Protein AF-A0AAN6ZBQ9-F1 (afdb_monomer_lite)

pLDDT: mean 77.63, std 17.22, range [30.5, 95.88]

Organism: NCBI:txid1450529

Structure (mmCIF, N/CA/C/O backbone):
data_AF-A0AAN6ZBQ9-F1
#
_entry.id   AF-A0AAN6ZBQ9-F1
#
loop_
_atom_site.group_PDB
_atom_site.id
_atom_site.type_symbol
_atom_site.label_atom_id
_atom_site.label_alt_id
_atom_site.label_comp_id
_atom_site.label_asym_id
_atom_site.label_entity_id
_atom_site.label_seq_id
_atom_site.pdbx_PDB_ins_code
_atom_site.Cartn_x
_atom_site.Cartn_y
_atom_site.Cartn_z
_atom_site.occupancy
_atom_site.B_iso_or_equiv
_atom_site.auth_seq_id
_atom_site.auth_comp_id
_atom_site.auth_asym_id
_atom_site.auth_atom_id
_atom_site.pdbx_PDB_model_num
ATOM 1 N N . MET A 1 1 ? 24.517 -1.608 10.880 1.00 51.41 1 MET A N 1
ATOM 2 C CA . MET A 1 1 ? 23.073 -1.830 10.654 1.00 51.41 1 MET A CA 1
ATOM 3 C C . MET A 1 1 ? 22.796 -1.446 9.210 1.00 51.41 1 MET A C 1
ATOM 5 O O . MET A 1 1 ? 23.396 -0.474 8.771 1.00 51.41 1 MET A O 1
ATOM 9 N N . GLY A 1 2 ? 22.039 -2.251 8.458 1.00 66.38 2 GLY A N 1
ATOM 10 C CA . GLY A 1 2 ? 21.644 -1.885 7.086 1.00 66.38 2 GLY A CA 1
ATOM 11 C C . GLY A 1 2 ? 20.716 -0.670 7.100 1.00 66.38 2 GLY A C 1
ATOM 12 O O . GLY A 1 2 ? 20.186 -0.341 8.161 1.00 66.38 2 GLY A O 1
ATOM 13 N N . SER A 1 3 ? 20.544 -0.006 5.959 1.00 88.19 3 SER A N 1
ATOM 14 C CA . SER A 1 3 ? 19.605 1.116 5.840 1.00 88.19 3 SER A CA 1
ATOM 15 C C . SER A 1 3 ? 18.165 0.660 6.133 1.00 88.19 3 SER A C 1
ATOM 17 O O . SER A 1 3 ? 17.848 -0.525 5.979 1.00 88.19 3 SER A O 1
ATOM 19 N N . GLY A 1 4 ? 17.266 1.575 6.520 1.00 88.75 4 GLY A N 1
ATOM 20 C CA . GLY A 1 4 ? 15.849 1.236 6.702 1.00 88.75 4 GLY A CA 1
ATOM 21 C C . GLY A 1 4 ? 15.235 0.553 5.469 1.00 88.75 4 GLY A C 1
ATOM 22 O O . GLY A 1 4 ? 14.481 -0.412 5.600 1.00 88.75 4 GLY A O 1
ATOM 23 N N . ILE A 1 5 ? 15.647 0.958 4.260 1.00 89.44 5 ILE A N 1
ATOM 24 C CA . ILE A 1 5 ? 15.190 0.325 3.018 1.00 89.44 5 ILE A CA 1
ATOM 25 C C . ILE A 1 5 ? 15.712 -1.111 2.870 1.00 89.44 5 ILE A C 1
ATOM 27 O O . ILE A 1 5 ? 14.961 -1.969 2.411 1.00 89.44 5 ILE A O 1
ATOM 31 N N . ASP A 1 6 ? 16.933 -1.422 3.318 1.00 90.69 6 ASP A N 1
ATOM 32 C CA . ASP A 1 6 ? 17.471 -2.793 3.301 1.00 90.69 6 ASP A CA 1
ATOM 33 C C . ASP A 1 6 ? 16.706 -3.715 4.251 1.00 90.69 6 ASP A C 1
ATOM 35 O O . ASP A 1 6 ? 16.441 -4.877 3.930 1.00 90.69 6 ASP A O 1
ATOM 39 N N . VAL A 1 7 ? 16.354 -3.197 5.433 1.00 91.06 7 VAL A N 1
ATOM 40 C CA . VAL A 1 7 ? 15.565 -3.923 6.435 1.00 91.06 7 VAL A CA 1
ATOM 41 C C . VAL A 1 7 ? 14.200 -4.271 5.848 1.00 91.06 7 VAL A C 1
ATOM 43 O O . VAL A 1 7 ? 13.844 -5.448 5.785 1.00 91.06 7 VAL A O 1
ATOM 46 N N . LEU A 1 8 ? 13.471 -3.271 5.348 1.00 91.88 8 LEU A N 1
ATOM 47 C CA . LEU A 1 8 ? 12.144 -3.469 4.762 1.00 91.88 8 LEU A CA 1
ATOM 48 C C . LEU A 1 8 ? 12.204 -4.364 3.521 1.00 91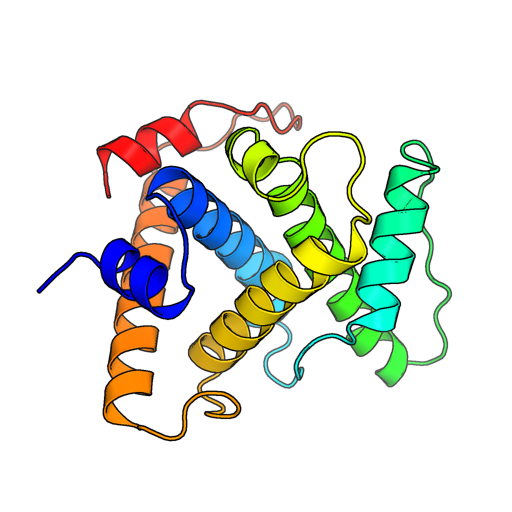.88 8 LEU A C 1
ATOM 50 O O . LEU A 1 8 ? 11.385 -5.268 3.384 1.00 91.88 8 LEU A O 1
ATOM 54 N N . SER A 1 9 ? 13.206 -4.183 2.656 1.00 91.50 9 SER A N 1
ATOM 55 C CA . SER A 1 9 ? 13.379 -5.011 1.456 1.00 91.50 9 SER A CA 1
ATOM 56 C C . SER A 1 9 ? 13.535 -6.485 1.799 1.00 91.50 9 SER A C 1
ATOM 58 O O . SER A 1 9 ? 12.899 -7.335 1.180 1.00 91.50 9 SER A O 1
ATOM 60 N N . ARG A 1 10 ? 14.349 -6.793 2.814 1.00 90.81 10 ARG A N 1
ATOM 61 C CA . ARG A 1 10 ? 14.582 -8.167 3.260 1.00 90.81 10 ARG A CA 1
ATOM 62 C C . ARG A 1 10 ? 13.303 -8.819 3.773 1.00 90.81 10 ARG A C 1
ATOM 64 O O . ARG A 1 10 ? 13.010 -9.942 3.378 1.00 90.81 10 ARG A O 1
ATOM 71 N N . TYR A 1 11 ? 12.566 -8.135 4.645 1.00 89.12 11 TYR A N 1
ATOM 72 C CA . TYR A 1 11 ? 11.389 -8.719 5.292 1.00 89.12 11 TYR A CA 1
ATOM 73 C C . TYR A 1 11 ? 10.165 -8.779 4.377 1.00 89.12 11 TYR A C 1
ATOM 75 O O . TYR A 1 11 ? 9.394 -9.727 4.462 1.00 89.12 11 TYR A O 1
ATOM 83 N N . LEU A 1 12 ? 10.019 -7.828 3.454 1.00 88.69 12 LEU A N 1
ATOM 84 C CA . LEU A 1 12 ? 8.961 -7.858 2.442 1.00 88.69 12 LEU A CA 1
ATOM 85 C C . LEU A 1 12 ? 9.306 -8.766 1.248 1.00 88.69 12 LEU A C 1
ATOM 87 O O . LEU A 1 12 ? 8.460 -8.990 0.384 1.00 88.69 12 LEU A O 1
ATOM 91 N N . GLY A 1 13 ? 10.533 -9.293 1.170 1.00 89.25 13 GLY A N 1
ATOM 92 C CA . GLY A 1 13 ? 10.983 -10.108 0.038 1.00 89.25 13 GLY A CA 1
ATOM 93 C C . GLY A 1 13 ? 11.071 -9.316 -1.272 1.00 89.25 13 GLY A C 1
ATOM 94 O O . GLY A 1 13 ? 10.817 -9.860 -2.349 1.00 89.25 13 GLY A O 1
ATOM 95 N N . LEU A 1 14 ? 11.396 -8.024 -1.189 1.00 87.81 14 LEU A N 1
ATOM 96 C CA . LEU A 1 14 ? 11.534 -7.152 -2.352 1.00 87.81 14 LEU A CA 1
ATOM 97 C C . LEU A 1 14 ? 12.868 -7.455 -3.054 1.00 87.81 14 LEU A C 1
ATOM 99 O O . LEU A 1 14 ? 13.904 -7.580 -2.401 1.00 87.81 14 LEU A O 1
ATOM 103 N N . PRO A 1 15 ? 12.885 -7.583 -4.387 1.00 81.12 15 PRO A N 1
ATOM 104 C CA . PRO A 1 15 ? 13.967 -8.244 -5.108 1.00 81.12 15 PRO A CA 1
ATOM 105 C C . PRO A 1 15 ? 15.116 -7.288 -5.440 1.00 81.12 15 PRO A C 1
ATOM 107 O O . PRO A 1 15 ? 16.180 -7.722 -5.874 1.00 81.12 15 PRO A O 1
ATOM 110 N N . ASN A 1 16 ? 14.881 -5.980 -5.330 1.00 83.25 16 ASN A N 1
ATOM 111 C CA . ASN A 1 16 ? 15.862 -4.934 -5.549 1.00 83.25 16 ASN A CA 1
ATOM 112 C C . ASN A 1 16 ? 15.424 -3.640 -4.857 1.00 83.25 16 ASN A C 1
ATOM 114 O O . ASN A 1 16 ? 14.237 -3.418 -4.598 1.00 83.25 16 ASN A O 1
ATOM 118 N N . THR A 1 17 ? 16.403 -2.774 -4.622 1.00 82.06 17 THR A N 1
ATOM 119 C CA . THR A 1 17 ? 16.237 -1.485 -3.950 1.00 82.06 17 THR A CA 1
ATOM 120 C C . THR A 1 17 ? 15.333 -0.524 -4.719 1.00 82.06 17 THR A C 1
ATOM 122 O O . THR A 1 17 ? 14.582 0.208 -4.092 1.00 82.06 17 THR A O 1
ATOM 125 N N . ASN A 1 18 ? 15.308 -0.566 -6.057 1.00 84.94 18 ASN A N 1
ATOM 126 C CA . ASN A 1 18 ? 14.463 0.330 -6.861 1.00 84.94 18 ASN A CA 1
ATOM 127 C C . ASN A 1 18 ? 12.976 0.058 -6.633 1.00 84.94 18 ASN A C 1
ATOM 129 O O . ASN A 1 18 ? 12.197 0.985 -6.417 1.00 84.94 18 ASN A O 1
ATOM 133 N N . LEU A 1 19 ? 12.581 -1.219 -6.669 1.00 85.88 19 LEU A N 1
ATOM 134 C CA . LEU A 1 19 ? 11.209 -1.610 -6.370 1.00 85.88 19 LEU A CA 1
ATOM 135 C C . LEU A 1 19 ? 10.881 -1.314 -4.908 1.00 85.88 19 LEU A C 1
ATOM 137 O O . LEU A 1 19 ? 9.788 -0.837 -4.628 1.00 85.88 19 LEU A O 1
ATOM 141 N N . ALA A 1 20 ? 11.822 -1.533 -3.989 1.00 90.12 20 ALA A N 1
ATOM 142 C CA . ALA A 1 20 ? 11.595 -1.196 -2.595 1.00 90.12 20 ALA A CA 1
ATOM 143 C C . ALA A 1 20 ? 11.345 0.299 -2.387 1.00 90.12 20 ALA A C 1
ATOM 145 O O . ALA A 1 20 ? 10.355 0.663 -1.758 1.00 90.12 20 ALA A O 1
ATOM 146 N N . SER A 1 21 ? 12.172 1.171 -2.965 1.00 89.56 21 SER A N 1
ATOM 147 C CA . SER A 1 21 ? 11.972 2.620 -2.914 1.00 89.56 21 SER A CA 1
ATOM 148 C C . SER A 1 21 ? 10.626 3.038 -3.506 1.00 89.56 21 SER A C 1
ATOM 150 O O . SER A 1 21 ? 9.946 3.882 -2.924 1.00 89.56 21 SER A O 1
ATOM 152 N N . ALA A 1 22 ? 10.210 2.430 -4.622 1.00 90.44 22 ALA A N 1
ATOM 153 C CA . ALA A 1 22 ? 8.900 2.683 -5.217 1.00 90.44 22 ALA A CA 1
ATOM 154 C C . ALA A 1 22 ? 7.756 2.258 -4.282 1.00 90.44 22 ALA A C 1
ATOM 156 O O . ALA A 1 22 ? 6.891 3.074 -3.976 1.00 90.44 22 ALA A O 1
ATOM 157 N N . VAL A 1 23 ? 7.792 1.028 -3.753 1.00 92.81 23 VAL A N 1
ATOM 158 C CA . VAL A 1 23 ? 6.791 0.521 -2.796 1.00 92.81 23 VAL A CA 1
ATOM 159 C C . VAL A 1 23 ? 6.702 1.432 -1.571 1.00 92.81 23 VAL A C 1
ATOM 161 O O . VAL A 1 23 ? 5.600 1.800 -1.175 1.00 92.81 23 VAL A O 1
ATOM 164 N N . MET A 1 24 ? 7.834 1.864 -1.007 1.00 94.62 24 MET A N 1
ATOM 165 C CA . MET A 1 24 ? 7.832 2.774 0.145 1.00 94.62 24 MET A CA 1
ATOM 166 C C . MET A 1 24 ? 7.291 4.163 -0.201 1.00 94.62 24 MET A C 1
ATOM 168 O O . MET A 1 24 ? 6.596 4.765 0.612 1.00 94.62 24 MET A O 1
ATOM 172 N N . THR A 1 25 ? 7.551 4.659 -1.412 1.00 93.62 25 THR A N 1
ATOM 173 C CA . THR A 1 25 ? 6.998 5.935 -1.888 1.00 93.62 25 THR A CA 1
ATOM 174 C C . THR A 1 25 ? 5.480 5.859 -2.041 1.00 93.62 25 THR A C 1
ATOM 176 O O . THR A 1 25 ? 4.772 6.733 -1.549 1.00 93.62 25 THR A O 1
ATOM 179 N N . TYR A 1 26 ? 4.959 4.793 -2.653 1.00 94.62 26 TYR A N 1
ATOM 180 C CA . TYR A 1 26 ? 3.514 4.604 -2.789 1.00 94.62 26 TYR A CA 1
ATOM 181 C C . TYR A 1 26 ? 2.838 4.361 -1.439 1.00 94.62 26 TYR A C 1
ATOM 183 O O . TYR A 1 26 ? 1.726 4.834 -1.210 1.00 94.62 26 TYR A O 1
ATOM 191 N N . PHE A 1 27 ? 3.509 3.667 -0.517 1.00 95.88 27 PHE A N 1
ATOM 192 C CA . PHE A 1 27 ? 3.001 3.498 0.839 1.00 95.88 27 PHE A CA 1
ATOM 193 C C . PHE A 1 27 ? 2.979 4.826 1.608 1.00 95.88 27 PHE A C 1
ATOM 195 O O . PHE A 1 27 ? 2.004 5.118 2.293 1.00 95.88 27 PHE A O 1
ATOM 202 N N . TYR A 1 28 ? 4.000 5.673 1.452 1.00 95.38 28 TYR A N 1
ATOM 203 C CA . TYR A 1 28 ? 4.007 7.030 2.007 1.00 95.38 28 TYR A CA 1
ATOM 204 C C . TYR A 1 28 ? 2.810 7.856 1.501 1.00 95.38 28 TYR A C 1
ATOM 206 O O . TYR A 1 28 ? 2.144 8.533 2.287 1.00 95.38 28 TYR A O 1
ATOM 214 N N . ASP A 1 29 ? 2.473 7.746 0.213 1.00 93.44 29 ASP A N 1
ATOM 215 C CA . ASP A 1 29 ? 1.282 8.388 -0.355 1.00 93.44 29 ASP A CA 1
ATOM 216 C C . ASP A 1 29 ? -0.020 7.817 0.220 1.00 93.44 29 ASP A C 1
ATOM 218 O O . ASP A 1 29 ? -0.937 8.576 0.539 1.00 93.44 29 ASP A O 1
ATOM 222 N N . TYR A 1 30 ? -0.104 6.498 0.405 1.00 93.38 30 TYR A N 1
ATOM 223 C CA . TYR A 1 30 ? -1.235 5.855 1.077 1.00 93.38 30 TYR A CA 1
ATOM 224 C C . TYR A 1 30 ? -1.400 6.364 2.518 1.00 93.38 30 TYR A C 1
ATOM 226 O O . TYR A 1 30 ? -2.509 6.704 2.939 1.00 93.38 30 TYR A O 1
ATOM 234 N N . VAL A 1 31 ? -0.297 6.505 3.260 1.00 94.06 31 VAL A N 1
ATOM 235 C CA . VAL A 1 31 ? -0.322 7.031 4.627 1.00 94.06 31 VAL A CA 1
ATOM 236 C C . VAL A 1 31 ? -0.837 8.464 4.662 1.00 94.06 31 VAL A C 1
ATOM 238 O O . VAL A 1 31 ? -1.762 8.761 5.417 1.00 94.06 31 VAL A O 1
ATOM 241 N N . ASN A 1 32 ? -0.281 9.344 3.833 1.00 93.56 32 ASN A N 1
ATOM 242 C CA . ASN A 1 32 ? -0.636 10.758 3.857 1.00 93.56 32 ASN A CA 1
ATOM 243 C C . ASN A 1 32 ? -2.049 11.034 3.343 1.00 93.56 32 ASN A C 1
ATOM 245 O O . ASN A 1 32 ? -2.750 11.896 3.871 1.00 93.56 32 ASN A O 1
ATOM 249 N N . ASN A 1 33 ? -2.498 10.312 2.324 1.00 90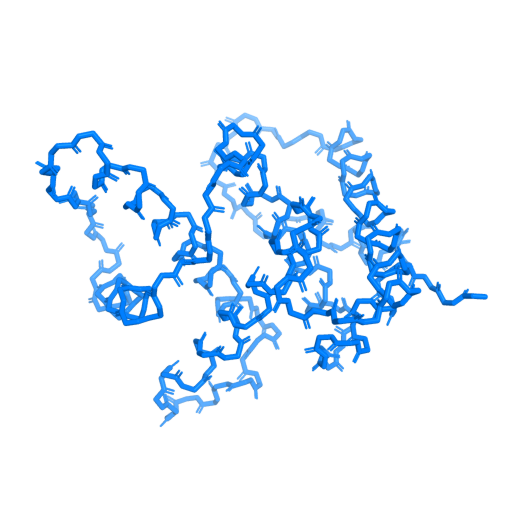.75 33 ASN A N 1
ATOM 250 C CA . ASN A 1 33 ? -3.822 10.564 1.771 1.00 90.75 33 ASN A CA 1
ATOM 251 C C . ASN A 1 33 ? -4.927 9.904 2.604 1.00 90.75 33 ASN A C 1
ATOM 253 O O . ASN A 1 33 ? -6.024 10.452 2.683 1.00 90.75 33 ASN A O 1
ATOM 257 N N . PHE A 1 34 ? -4.636 8.781 3.273 1.00 90.69 34 PHE A N 1
ATOM 258 C CA . PHE A 1 34 ? -5.654 7.986 3.955 1.00 90.69 34 PHE A CA 1
ATOM 259 C C . PHE A 1 34 ? -5.327 7.657 5.418 1.00 90.69 34 PHE A C 1
ATOM 261 O O . PHE A 1 34 ? -6.033 8.138 6.311 1.00 90.69 34 PHE A O 1
ATOM 268 N N . LEU A 1 35 ? -4.283 6.861 5.695 1.00 91.06 35 LEU A N 1
ATOM 269 C CA . LEU A 1 35 ? -4.091 6.271 7.036 1.00 91.06 35 LEU A CA 1
ATOM 270 C C . LEU A 1 35 ? -3.855 7.301 8.141 1.00 91.06 35 LEU A C 1
ATOM 272 O O . LEU A 1 35 ? -4.257 7.070 9.281 1.00 91.06 35 LEU A O 1
ATOM 276 N N . GLN A 1 36 ? -3.206 8.432 7.853 1.00 91.38 36 GLN A N 1
ATOM 277 C CA . GLN A 1 36 ? -2.935 9.431 8.889 1.00 91.38 36 GLN A CA 1
ATOM 278 C C . GLN A 1 36 ? -4.222 10.032 9.477 1.00 91.38 36 GLN A C 1
ATOM 280 O O . GLN A 1 36 ? -4.227 10.416 10.648 1.00 91.38 36 GLN A O 1
ATOM 285 N N . HIS A 1 37 ? -5.301 10.049 8.686 1.00 90.31 37 HIS A N 1
ATOM 286 C CA . HIS A 1 37 ? -6.622 10.554 9.056 1.00 90.31 37 HIS A CA 1
ATOM 287 C C . HIS A 1 37 ? -7.581 9.448 9.532 1.00 90.31 37 HIS A C 1
ATOM 289 O O . HIS A 1 37 ? -8.605 9.761 10.129 1.00 90.31 37 HIS A O 1
ATOM 295 N N . ASN A 1 38 ? -7.251 8.174 9.285 1.00 88.12 38 ASN A N 1
ATOM 296 C CA . ASN A 1 38 ? -8.119 7.014 9.511 1.00 88.12 38 ASN A CA 1
ATOM 297 C C . ASN A 1 38 ? -7.336 5.882 10.207 1.00 88.12 38 ASN A C 1
ATOM 299 O O . ASN A 1 38 ? -7.063 4.835 9.621 1.00 88.12 38 ASN A O 1
ATOM 303 N N . ARG A 1 39 ? -6.897 6.119 11.449 1.00 85.19 39 ARG A N 1
ATOM 304 C CA . ARG A 1 39 ? -6.001 5.205 12.195 1.00 85.19 39 ARG A CA 1
ATOM 305 C C . ARG A 1 39 ? -6.699 3.994 12.816 1.00 85.19 39 ARG A C 1
ATOM 307 O O . ARG A 1 39 ? -6.038 3.063 13.257 1.00 85.19 39 ARG A O 1
ATOM 314 N N . ASP A 1 40 ? -8.017 4.040 12.896 1.00 81.31 40 ASP A N 1
ATOM 315 C CA . ASP A 1 40 ? -8.904 2.987 13.388 1.00 81.31 40 ASP A CA 1
ATOM 316 C C .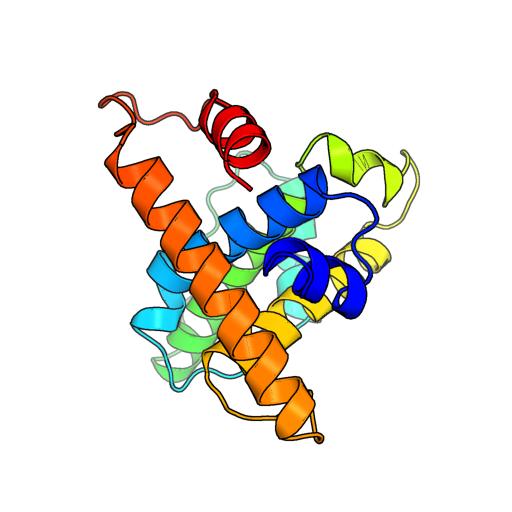 ASP A 1 40 ? -9.183 1.899 12.338 1.00 81.31 40 ASP A C 1
ATOM 318 O O . ASP A 1 40 ? -9.793 0.876 12.642 1.00 81.31 40 ASP A O 1
ATOM 322 N N . VAL A 1 41 ? -8.710 2.102 11.108 1.00 74.88 41 VAL A N 1
ATOM 323 C CA . VAL A 1 41 ? -8.993 1.233 9.968 1.00 74.88 41 VAL A CA 1
ATOM 324 C C . VAL A 1 41 ? -8.058 0.017 9.933 1.00 74.88 41 VAL A C 1
ATOM 326 O O . VAL A 1 41 ? -6.838 0.132 10.073 1.00 74.88 41 VAL A O 1
ATOM 329 N N . LEU A 1 42 ? -8.652 -1.164 9.732 1.00 75.50 42 LEU A N 1
ATOM 330 C CA . LEU A 1 42 ? -7.971 -2.463 9.592 1.00 75.50 42 LEU A CA 1
ATOM 331 C C . LEU A 1 42 ? -7.423 -2.666 8.179 1.00 75.50 42 LEU A C 1
ATOM 333 O O . LEU A 1 42 ? -7.458 -1.738 7.402 1.00 75.50 42 LEU A O 1
ATOM 337 N N . ASP A 1 43 ? -6.898 -3.837 7.826 1.00 79.94 43 ASP A N 1
ATOM 338 C CA . ASP A 1 43 ? -6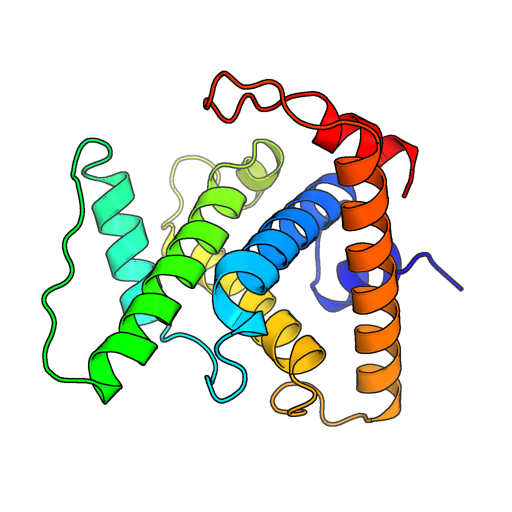.390 -4.138 6.479 1.00 79.94 43 ASP A CA 1
ATOM 339 C C . ASP A 1 43 ? -7.506 -4.215 5.407 1.00 79.94 43 ASP A C 1
ATOM 341 O O . ASP A 1 43 ? -8.619 -4.650 5.714 1.00 79.94 43 ASP A O 1
ATOM 345 N N . PRO A 1 44 ? -7.234 -3.841 4.141 1.00 83.06 44 PRO A N 1
ATOM 346 C CA . PRO A 1 44 ? -8.256 -3.800 3.090 1.00 83.06 44 PRO A CA 1
ATOM 347 C C . PRO A 1 44 ? -8.612 -5.203 2.569 1.00 83.06 44 PRO A C 1
ATOM 349 O O . PRO A 1 44 ? -7.792 -6.127 2.624 1.00 83.06 44 PRO A O 1
ATOM 352 N N . HIS A 1 45 ? -9.816 -5.386 2.013 1.00 84.38 45 HIS A N 1
ATOM 353 C CA . HIS A 1 45 ? -10.312 -6.716 1.629 1.00 84.38 45 HIS A CA 1
ATOM 354 C C . HIS A 1 45 ? -9.814 -7.137 0.235 1.00 84.38 45 HIS A C 1
ATOM 356 O O . HIS A 1 45 ? -10.199 -6.564 -0.788 1.00 84.38 45 HIS A O 1
ATOM 362 N N . LEU A 1 46 ? -8.990 -8.192 0.176 1.00 85.62 46 LEU A N 1
ATOM 363 C CA . LEU A 1 46 ? -8.308 -8.625 -1.052 1.00 85.62 46 LEU A CA 1
ATOM 364 C C . LEU A 1 46 ? -9.252 -8.824 -2.263 1.00 85.62 46 LEU A C 1
ATOM 366 O O . LEU A 1 46 ? -8.949 -8.271 -3.322 1.00 85.62 46 LEU A O 1
ATOM 370 N N . PRO A 1 47 ? -10.396 -9.537 -2.158 1.00 84.75 47 PRO A N 1
ATOM 371 C CA . PRO A 1 47 ? -11.347 -9.652 -3.267 1.00 84.75 47 PRO A CA 1
ATOM 372 C C . PRO A 1 47 ? -11.842 -8.319 -3.846 1.00 84.75 47 PRO A C 1
ATOM 374 O O . PRO A 1 47 ? -12.028 -8.218 -5.058 1.00 84.75 47 PRO A O 1
ATOM 377 N N . HIS A 1 48 ? -12.042 -7.288 -3.017 1.00 84.12 48 HIS A N 1
ATOM 378 C CA . HIS A 1 48 ? -12.498 -5.981 -3.500 1.00 84.12 48 HIS A CA 1
ATOM 379 C C . HIS A 1 48 ? -11.387 -5.238 -4.227 1.00 84.12 48 HIS A C 1
ATOM 381 O O . HIS A 1 48 ? -11.622 -4.701 -5.309 1.00 84.12 48 HIS A O 1
ATOM 387 N N . ILE A 1 49 ? -10.173 -5.258 -3.672 1.00 86.75 49 ILE A N 1
ATOM 388 C CA . ILE A 1 49 ? -8.998 -4.679 -4.323 1.00 86.75 49 ILE A CA 1
ATOM 389 C C . ILE A 1 49 ? -8.777 -5.339 -5.684 1.00 86.75 49 ILE A C 1
ATOM 391 O O . ILE A 1 49 ? -8.662 -4.652 -6.694 1.00 86.75 49 ILE A O 1
ATOM 395 N N . GLN A 1 50 ? -8.780 -6.674 -5.735 1.00 86.94 50 GLN A N 1
ATOM 396 C CA . GLN A 1 50 ? -8.582 -7.409 -6.980 1.00 86.94 50 GLN A CA 1
ATOM 397 C C . GLN A 1 50 ? -9.638 -7.043 -8.029 1.00 86.94 50 GLN A C 1
ATOM 399 O O . GLN A 1 50 ? -9.283 -6.762 -9.173 1.00 86.94 50 GLN A O 1
ATOM 404 N N . LEU A 1 51 ? -10.918 -7.003 -7.647 1.00 84.75 51 LEU A N 1
ATOM 405 C CA . LEU A 1 51 ? -12.000 -6.621 -8.552 1.00 84.75 51 LEU A CA 1
ATOM 406 C C . LEU A 1 51 ? -11.817 -5.197 -9.093 1.00 84.75 51 LEU A C 1
ATOM 408 O O . LEU A 1 51 ? -11.956 -4.976 -10.293 1.00 84.75 51 LEU A O 1
ATOM 412 N N . ARG A 1 52 ? -11.475 -4.235 -8.231 1.00 85.19 52 ARG A N 1
ATOM 413 C CA . ARG A 1 52 ? -11.269 -2.836 -8.633 1.00 85.19 52 ARG A CA 1
ATOM 414 C C . ARG A 1 52 ? -10.084 -2.678 -9.579 1.00 85.19 52 ARG A C 1
ATOM 416 O O . ARG A 1 52 ? -10.193 -1.951 -10.561 1.00 85.19 52 ARG A O 1
ATOM 423 N N . ILE A 1 53 ? -8.983 -3.387 -9.323 1.00 84.69 53 ILE A N 1
ATOM 424 C CA . ILE A 1 53 ? -7.811 -3.387 -10.208 1.00 84.69 53 ILE A CA 1
ATOM 425 C C . ILE A 1 53 ? -8.177 -3.936 -11.583 1.00 84.69 53 ILE A C 1
ATOM 427 O O . ILE A 1 53 ? -7.837 -3.309 -12.582 1.00 84.69 53 ILE A O 1
ATOM 431 N N . LEU A 1 54 ? -8.869 -5.080 -11.632 1.00 84.50 54 LEU A N 1
ATOM 432 C CA . LEU A 1 54 ? -9.304 -5.697 -12.887 1.00 84.50 54 LEU A CA 1
ATOM 433 C C . LEU A 1 54 ? -10.199 -4.744 -13.682 1.00 84.50 54 LEU A C 1
ATOM 435 O O . LEU A 1 54 ? -9.918 -4.466 -14.843 1.00 84.50 54 LEU A O 1
ATOM 439 N N . LEU A 1 55 ? -11.206 -4.166 -13.028 1.00 81.62 55 LEU A N 1
ATOM 440 C CA . LEU A 1 55 ? -12.121 -3.210 -13.646 1.00 81.62 55 LEU A CA 1
ATOM 441 C C . LEU A 1 55 ? -11.392 -1.982 -14.200 1.00 81.62 55 LEU A C 1
ATOM 443 O O . LEU A 1 55 ? -11.620 -1.587 -15.340 1.00 81.62 55 LEU A O 1
ATOM 447 N N . ALA A 1 56 ? -10.488 -1.389 -13.424 1.00 81.50 56 ALA A N 1
ATOM 448 C CA . ALA A 1 56 ? -9.726 -0.226 -13.861 1.00 81.50 56 ALA A CA 1
ATOM 449 C C . ALA A 1 56 ? -8.708 -0.550 -14.971 1.00 81.50 56 ALA A C 1
ATOM 451 O O . ALA A 1 56 ? -8.431 0.314 -15.800 1.00 81.50 56 ALA A O 1
ATOM 452 N N . ALA A 1 57 ? -8.179 -1.777 -15.022 1.00 79.62 57 ALA A N 1
ATOM 453 C CA . ALA A 1 57 ? -7.336 -2.239 -16.124 1.00 79.62 57 ALA A CA 1
ATOM 454 C C . ALA A 1 57 ? -8.146 -2.461 -17.415 1.00 79.62 57 ALA A C 1
ATOM 456 O O . ALA A 1 57 ? -7.693 -2.083 -18.493 1.00 79.62 57 ALA A O 1
ATOM 457 N N . GLU A 1 58 ? -9.349 -3.032 -17.307 1.00 81.56 58 GLU A N 1
ATOM 458 C CA . GLU A 1 58 ? -10.261 -3.256 -18.437 1.00 81.56 58 GLU A CA 1
ATOM 459 C C . GLU A 1 58 ? -10.880 -1.948 -18.962 1.00 81.56 58 GLU A C 1
ATOM 461 O O . GLU A 1 58 ? -11.152 -1.819 -20.158 1.00 81.56 58 GLU A O 1
ATOM 466 N N . HIS A 1 59 ? -11.072 -0.953 -18.089 1.00 79.62 59 HIS A N 1
ATOM 467 C CA . HIS A 1 59 ? -11.715 0.321 -18.421 1.00 79.62 59 HIS A CA 1
ATOM 468 C C . HIS A 1 59 ? -10.927 1.539 -17.894 1.00 79.62 59 HIS A C 1
ATOM 470 O O . HIS A 1 59 ? -11.401 2.256 -17.008 1.00 79.62 59 HIS A O 1
ATOM 476 N N . PRO A 1 60 ? -9.748 1.846 -18.465 1.00 75.31 60 PRO A N 1
ATOM 477 C CA . PRO A 1 60 ? -8.852 2.891 -17.955 1.00 75.31 60 PRO A CA 1
ATOM 478 C C . PRO A 1 60 ? -9.410 4.318 -18.076 1.00 75.31 60 PRO A C 1
ATOM 480 O O . PRO A 1 60 ? -8.980 5.213 -17.356 1.00 75.31 60 PRO A O 1
ATOM 483 N N . SER A 1 61 ? -10.373 4.552 -18.973 1.00 76.56 61 SER A N 1
ATOM 484 C CA . SER A 1 61 ? -11.040 5.852 -19.132 1.00 76.56 61 SER A CA 1
ATOM 485 C C . SER A 1 61 ? -12.261 6.032 -18.224 1.00 76.56 61 SER A C 1
ATOM 487 O O . SER A 1 61 ? -12.917 7.073 -18.285 1.00 76.56 61 SER A O 1
ATOM 489 N N . ALA A 1 62 ? -12.628 5.017 -17.436 1.00 72.19 62 ALA A N 1
ATOM 490 C CA . ALA A 1 62 ? -13.797 5.079 -16.574 1.00 72.19 62 ALA A CA 1
ATOM 491 C C . ALA A 1 62 ? -13.489 5.854 -15.286 1.00 72.19 62 ALA A C 1
ATOM 493 O O . ALA A 1 62 ? -12.534 5.562 -14.570 1.00 72.19 62 ALA A O 1
ATOM 494 N N . GLY A 1 63 ? -14.345 6.826 -14.964 1.00 63.81 63 GLY A N 1
ATOM 495 C CA . GLY A 1 63 ? -14.409 7.397 -13.623 1.00 63.81 63 GLY A CA 1
ATOM 496 C C . GLY A 1 63 ? -15.220 6.471 -12.725 1.00 63.81 63 GLY A C 1
ATOM 497 O O . GLY A 1 63 ? -16.421 6.298 -12.942 1.00 63.81 63 GLY A O 1
ATOM 498 N N . TRP A 1 64 ? -14.583 5.872 -11.725 1.00 67.25 64 TRP A N 1
ATOM 499 C CA . TRP A 1 64 ? -15.258 4.949 -10.821 1.00 67.25 64 TRP A CA 1
ATOM 500 C C . TRP A 1 64 ? -15.968 5.705 -9.702 1.00 67.25 64 TRP A C 1
ATOM 502 O O . TRP A 1 64 ? -15.358 6.458 -8.951 1.00 67.25 64 TRP A O 1
ATOM 512 N N . ARG A 1 65 ? -17.282 5.504 -9.591 1.00 66.06 65 ARG A N 1
ATOM 513 C CA . ARG A 1 65 ? -18.083 5.953 -8.448 1.00 66.06 65 ARG A CA 1
ATOM 514 C C . ARG A 1 65 ? -18.637 4.729 -7.746 1.00 66.06 65 ARG A C 1
ATOM 516 O O . ARG A 1 65 ? -19.673 4.196 -8.133 1.00 66.06 65 ARG A O 1
ATOM 523 N N . TRP A 1 66 ? -17.928 4.279 -6.725 1.00 64.75 66 TRP A N 1
ATOM 524 C CA . TRP A 1 66 ? -18.355 3.169 -5.886 1.00 64.75 66 TRP A CA 1
ATOM 525 C C . TRP A 1 66 ? -19.515 3.659 -5.003 1.00 64.75 66 TRP A C 1
ATOM 527 O O . TRP A 1 66 ? -19.381 4.636 -4.270 1.00 64.75 66 TRP A O 1
ATOM 537 N N . THR A 1 67 ? -20.707 3.082 -5.161 1.00 57.19 67 THR A N 1
ATOM 538 C CA . THR A 1 67 ? -21.942 3.612 -4.554 1.00 57.19 67 THR A CA 1
ATOM 539 C C . THR A 1 67 ? -21.921 3.525 -3.030 1.00 57.19 67 THR A C 1
ATOM 541 O O . THR A 1 67 ? -21.711 2.441 -2.490 1.00 57.19 67 THR A O 1
ATOM 544 N N . GLN A 1 68 ? -22.220 4.642 -2.353 1.00 58.59 68 GLN A N 1
ATOM 545 C CA . GLN A 1 68 ? -22.233 4.722 -0.893 1.00 58.59 68 GLN A CA 1
ATOM 546 C C . GLN A 1 68 ? -23.500 4.107 -0.256 1.00 58.59 68 GLN A C 1
ATOM 548 O O . GLN A 1 68 ? -24.612 4.534 -0.545 1.00 58.59 68 GLN A O 1
ATOM 553 N N . GLN A 1 69 ? -23.337 3.164 0.669 1.00 56.25 69 GLN A N 1
ATOM 554 C CA . GLN A 1 69 ? -24.346 2.628 1.594 1.00 56.25 69 GLN A CA 1
ATOM 555 C C . GLN A 1 69 ? -23.889 2.869 3.042 1.00 56.25 69 GLN A C 1
ATOM 557 O O . GLN A 1 69 ? -23.278 2.018 3.668 1.00 56.25 69 GLN A O 1
ATOM 562 N N . GLY A 1 70 ? -24.195 4.044 3.589 1.00 68.19 70 GLY A N 1
ATOM 563 C CA . GLY A 1 70 ? -23.980 4.363 5.006 1.00 68.19 70 GLY A CA 1
ATOM 564 C C . GLY A 1 70 ? -22.536 4.738 5.411 1.00 68.19 70 GLY A C 1
ATOM 565 O O . GLY A 1 70 ? -21.600 4.553 4.632 1.00 68.19 70 GLY A O 1
ATOM 566 N N . PRO A 1 71 ? -22.346 5.314 6.618 1.00 65.31 71 PRO A N 1
ATOM 567 C CA . PRO A 1 71 ? -21.059 5.867 7.060 1.00 65.31 71 PRO A CA 1
ATOM 568 C C . PRO A 1 71 ? -19.959 4.820 7.278 1.00 65.31 71 PRO A C 1
ATOM 570 O O . PRO A 1 71 ? -18.823 5.055 6.885 1.00 65.31 71 PRO A O 1
ATOM 573 N N . GLU A 1 72 ? -20.290 3.662 7.858 1.00 63.03 72 GLU A N 1
ATOM 574 C CA . GLU A 1 72 ? -19.321 2.580 8.109 1.00 63.03 72 GLU A CA 1
ATOM 575 C C . GLU A 1 72 ? -18.801 1.982 6.797 1.00 63.03 72 GLU A C 1
ATOM 577 O O . GLU A 1 72 ? -17.600 1.788 6.627 1.00 63.03 72 GLU A O 1
ATOM 582 N N . ALA A 1 73 ? -19.680 1.790 5.809 1.00 70.00 73 ALA A N 1
ATOM 583 C CA . ALA A 1 73 ? -19.257 1.293 4.506 1.00 70.00 73 ALA A CA 1
ATOM 584 C C . ALA A 1 73 ? -18.416 2.322 3.734 1.00 70.00 73 ALA A C 1
ATOM 586 O O . ALA A 1 73 ? -17.548 1.940 2.953 1.00 70.00 73 ALA A O 1
ATOM 587 N N . LYS A 1 74 ? -18.623 3.625 3.980 1.00 75.44 74 LYS A N 1
ATOM 588 C CA . LYS A 1 74 ? -17.821 4.688 3.365 1.00 75.44 74 LYS A CA 1
ATOM 589 C C . LYS A 1 74 ? -16.341 4.561 3.729 1.00 75.44 74 LYS A C 1
ATOM 591 O O . LYS A 1 74 ? -15.507 4.603 2.834 1.00 75.44 74 LYS A O 1
ATOM 596 N N . GLN A 1 75 ? -16.023 4.359 5.005 1.00 76.19 75 GLN A N 1
ATOM 597 C CA . GLN A 1 75 ? -14.635 4.256 5.462 1.00 76.19 75 GLN A CA 1
ATOM 598 C C . GLN A 1 75 ? -13.928 3.028 4.868 1.00 76.19 75 GLN A C 1
ATOM 600 O O . GLN A 1 75 ? -12.813 3.145 4.364 1.00 76.19 75 GLN A O 1
ATOM 605 N N . THR A 1 76 ? -14.595 1.868 4.855 1.00 79.06 76 THR A N 1
ATOM 606 C CA . THR A 1 76 ? -14.070 0.646 4.220 1.00 79.06 76 THR A CA 1
ATOM 607 C C . THR A 1 76 ? -13.844 0.829 2.717 1.00 79.06 76 THR A C 1
ATOM 609 O O . THR A 1 76 ? -12.871 0.319 2.170 1.00 79.06 76 THR A O 1
ATOM 612 N N . TRP A 1 77 ? -14.701 1.578 2.023 1.00 80.31 77 TRP A N 1
ATOM 613 C CA . TRP A 1 77 ? -14.500 1.833 0.595 1.00 80.31 77 TRP A CA 1
ATOM 614 C C . TRP A 1 77 ? -13.403 2.823 0.287 1.00 80.31 77 TRP A C 1
ATOM 616 O O . TRP A 1 77 ? -12.649 2.573 -0.651 1.00 80.31 77 TRP A O 1
ATOM 626 N N . ASP A 1 78 ? -13.329 3.919 1.039 1.00 83.88 78 ASP A N 1
ATOM 627 C CA . ASP A 1 78 ? -12.255 4.895 0.890 1.00 83.88 78 ASP A CA 1
ATOM 628 C C . ASP A 1 78 ? -10.913 4.170 1.099 1.00 83.88 78 ASP A C 1
ATOM 630 O O . ASP A 1 78 ? -9.979 4.320 0.310 1.00 83.88 78 ASP A O 1
ATOM 634 N N . GLN A 1 79 ? -10.857 3.258 2.074 1.00 87.06 79 GLN A N 1
ATOM 635 C CA . GLN A 1 79 ? -9.714 2.379 2.255 1.00 87.06 79 GLN A CA 1
ATOM 636 C C . GLN A 1 79 ? -9.428 1.492 1.030 1.00 87.06 79 GLN A C 1
ATOM 638 O O . GLN A 1 79 ? -8.306 1.506 0.521 1.00 87.06 79 GLN A O 1
ATOM 643 N N . ASP A 1 80 ? -10.408 0.708 0.566 1.00 87.31 80 ASP A N 1
ATOM 644 C CA . ASP A 1 80 ? -10.248 -0.195 -0.583 1.00 87.31 80 ASP A CA 1
ATOM 645 C C . ASP A 1 80 ? -9.806 0.577 -1.844 1.00 87.31 80 ASP A C 1
ATOM 647 O O . ASP A 1 80 ? -9.048 0.058 -2.667 1.00 87.31 80 ASP A O 1
ATOM 651 N N . GLU A 1 81 ? -10.253 1.825 -2.008 1.00 85.94 81 GLU A N 1
ATOM 652 C CA . GLU A 1 81 ? -9.867 2.715 -3.103 1.00 85.94 81 GLU A CA 1
ATOM 653 C C . GLU A 1 81 ? -8.403 3.142 -3.008 1.00 85.94 81 GLU A C 1
ATOM 655 O O . GLU A 1 81 ? -7.639 2.929 -3.951 1.00 85.94 81 GLU A O 1
ATOM 660 N N . HIS A 1 82 ? -7.975 3.663 -1.860 1.00 89.69 82 HIS A N 1
ATOM 661 C CA . HIS A 1 82 ? -6.581 4.044 -1.648 1.00 89.69 82 HIS A CA 1
ATOM 662 C C . HIS A 1 82 ? -5.631 2.835 -1.716 1.00 89.69 82 HIS A C 1
ATOM 664 O O . HIS A 1 82 ? -4.529 2.941 -2.261 1.00 89.69 82 HIS A O 1
ATOM 670 N N . ALA A 1 83 ? -6.073 1.666 -1.249 1.00 91.12 83 ALA A N 1
ATOM 671 C CA . ALA A 1 83 ? -5.346 0.411 -1.397 1.00 91.12 83 ALA A CA 1
ATOM 672 C C . ALA A 1 83 ? -5.246 -0.030 -2.866 1.00 91.12 83 ALA A C 1
ATOM 674 O O . ALA A 1 83 ? -4.184 -0.457 -3.316 1.00 91.12 83 ALA A O 1
ATOM 675 N N . THR A 1 84 ? -6.322 0.121 -3.643 1.00 88.62 84 THR A N 1
ATOM 676 C CA . THR A 1 84 ? -6.316 -0.144 -5.091 1.00 88.62 84 THR A CA 1
ATOM 677 C C . THR A 1 84 ? -5.292 0.740 -5.799 1.00 88.62 84 THR A C 1
ATOM 679 O O . THR A 1 84 ? -4.482 0.224 -6.568 1.00 88.62 84 THR A O 1
ATOM 682 N N . VAL A 1 85 ? -5.276 2.043 -5.499 1.00 89.06 85 VAL A N 1
ATOM 683 C CA . VAL A 1 85 ? -4.311 2.996 -6.072 1.00 89.06 85 VAL A CA 1
ATOM 684 C C . VAL A 1 85 ? -2.874 2.580 -5.757 1.00 89.06 85 VAL A C 1
ATOM 686 O O . VAL A 1 85 ? -2.036 2.556 -6.657 1.00 89.06 85 VAL A O 1
ATOM 689 N N . PHE A 1 86 ? -2.594 2.186 -4.510 1.00 91.94 86 PHE A N 1
ATOM 690 C CA . PHE A 1 86 ? -1.285 1.656 -4.124 1.00 91.94 86 PHE A CA 1
ATOM 691 C C . PHE A 1 86 ? -0.889 0.440 -4.974 1.00 91.94 86 PHE A C 1
ATOM 693 O O . PHE A 1 86 ? 0.191 0.423 -5.566 1.00 91.94 86 PHE A O 1
ATOM 700 N N . VAL A 1 87 ? -1.764 -0.569 -5.078 1.00 90.56 87 VAL A N 1
ATOM 701 C CA . VAL A 1 87 ? -1.444 -1.798 -5.819 1.00 90.56 87 VAL A CA 1
ATOM 702 C C . VAL A 1 87 ? -1.243 -1.511 -7.307 1.00 90.56 87 VAL A C 1
ATOM 704 O O . VAL A 1 87 ? -0.308 -2.037 -7.909 1.00 90.56 87 VAL A O 1
ATOM 707 N N . GLN A 1 88 ? -2.076 -0.659 -7.905 1.00 86.69 88 GLN A N 1
ATOM 708 C CA . GLN A 1 88 ? -1.935 -0.267 -9.307 1.00 86.69 88 GLN A CA 1
ATOM 709 C C . GLN A 1 88 ? -0.622 0.462 -9.573 1.00 86.69 88 GLN A C 1
ATOM 711 O O . GLN A 1 88 ? 0.057 0.132 -10.542 1.00 86.69 88 GLN A O 1
ATOM 716 N N . ALA A 1 89 ? -0.236 1.399 -8.704 1.00 88.12 89 ALA A N 1
ATOM 717 C CA . ALA A 1 89 ? 1.024 2.120 -8.837 1.00 88.12 89 ALA A CA 1
ATOM 718 C C . ALA A 1 89 ? 2.227 1.164 -8.801 1.00 88.12 89 ALA A C 1
ATOM 720 O O . ALA A 1 89 ? 3.144 1.287 -9.613 1.00 88.12 89 ALA A O 1
ATOM 721 N N . VAL A 1 90 ? 2.194 0.157 -7.920 1.00 88.62 90 VAL A N 1
ATOM 722 C CA . VAL A 1 90 ? 3.225 -0.889 -7.873 1.00 88.62 90 VAL A CA 1
ATOM 723 C C . VAL A 1 90 ? 3.217 -1.735 -9.148 1.00 88.62 90 VAL A C 1
ATOM 725 O O . VAL A 1 90 ? 4.279 -1.945 -9.725 1.00 88.62 90 VAL A O 1
ATOM 728 N N . LEU A 1 91 ? 2.053 -2.202 -9.611 1.00 83.75 91 LEU A N 1
ATOM 729 C CA . LEU A 1 91 ? 1.935 -3.034 -10.819 1.00 83.75 91 LEU A CA 1
ATOM 730 C C . LEU A 1 91 ? 2.404 -2.313 -12.088 1.00 83.75 91 LEU A C 1
ATOM 732 O O . LEU A 1 91 ? 3.001 -2.934 -12.960 1.00 83.75 91 LEU A O 1
ATOM 736 N N . GLN A 1 92 ? 2.137 -1.013 -12.191 1.00 82.94 92 GLN A N 1
ATOM 737 C CA . GLN A 1 92 ? 2.525 -0.187 -13.336 1.00 82.94 92 GLN A CA 1
ATOM 738 C C . GLN A 1 92 ? 3.990 0.261 -13.278 1.00 82.94 92 GLN A C 1
ATOM 740 O O . GLN A 1 92 ? 4.506 0.810 -14.254 1.00 82.94 92 GLN A O 1
ATOM 745 N N . HIS A 1 93 ? 4.678 0.051 -12.152 1.00 81.94 93 HIS A N 1
ATOM 746 C CA . HIS A 1 93 ? 6.074 0.430 -12.028 1.00 81.94 93 HIS A CA 1
ATOM 747 C C . HIS A 1 93 ? 6.934 -0.398 -13.008 1.00 81.94 93 HIS A C 1
ATOM 749 O O . HIS A 1 93 ? 6.867 -1.626 -12.977 1.00 81.94 93 HIS A O 1
ATOM 755 N N . PRO A 1 94 ? 7.819 0.212 -13.824 1.00 71.94 94 PRO A N 1
ATOM 756 C CA . PRO A 1 94 ? 8.562 -0.496 -14.881 1.00 71.94 94 PRO A CA 1
ATOM 757 C C . PRO A 1 94 ? 9.396 -1.694 -14.401 1.00 71.94 94 PRO A C 1
ATOM 759 O O . PRO A 1 94 ? 9.674 -2.626 -15.147 1.00 71.94 94 PRO A O 1
ATOM 762 N N . VAL A 1 95 ? 9.820 -1.675 -13.136 1.00 67.69 95 VAL A N 1
ATOM 763 C CA . VAL A 1 95 ? 10.619 -2.751 -12.522 1.00 67.69 95 VAL A CA 1
ATOM 764 C C . VAL A 1 95 ? 9.739 -3.895 -11.986 1.00 67.69 95 VAL A C 1
ATOM 766 O O . VAL A 1 95 ? 10.245 -4.987 -11.725 1.00 67.69 95 VAL A O 1
ATOM 769 N N . ALA A 1 96 ? 8.428 -3.676 -11.844 1.00 63.19 96 ALA A N 1
ATOM 770 C CA . ALA A 1 96 ? 7.467 -4.694 -11.426 1.00 63.19 96 ALA A CA 1
ATOM 771 C C . ALA A 1 96 ? 7.124 -5.692 -12.547 1.00 63.19 96 ALA A C 1
ATOM 773 O O . ALA A 1 96 ? 6.602 -6.763 -12.256 1.00 63.19 96 ALA A O 1
ATOM 774 N N . ASP A 1 97 ? 7.510 -5.410 -13.796 1.00 55.84 97 ASP A N 1
ATOM 775 C CA . ASP A 1 97 ? 7.260 -6.248 -14.981 1.00 55.84 97 ASP A CA 1
ATOM 776 C C . ASP A 1 97 ? 7.807 -7.690 -14.833 1.00 55.84 97 ASP A C 1
ATOM 778 O O . ASP A 1 97 ? 7.253 -8.660 -15.347 1.00 55.84 97 ASP A O 1
ATOM 782 N N . ARG A 1 98 ? 8.843 -7.890 -14.001 1.00 55.94 98 ARG A N 1
ATOM 783 C CA . ARG A 1 98 ? 9.363 -9.235 -13.668 1.00 55.94 98 ARG A CA 1
ATOM 784 C C . ARG A 1 98 ? 8.443 -10.073 -12.772 1.00 55.94 98 ARG A C 1
ATOM 786 O O . ARG A 1 98 ? 8.652 -11.281 -12.678 1.00 55.94 98 ARG A O 1
ATOM 793 N N . TYR A 1 99 ? 7.460 -9.466 -12.106 1.00 56.31 99 TYR A N 1
ATOM 794 C CA . TYR A 1 99 ? 6.472 -10.174 -11.283 1.00 56.31 99 TYR A CA 1
ATOM 795 C C . TYR A 1 99 ? 5.296 -10.709 -12.094 1.00 56.31 99 TYR A C 1
ATOM 797 O O . TYR A 1 99 ? 4.566 -11.572 -11.602 1.00 56.31 99 TYR A O 1
ATOM 805 N N . CYS A 1 100 ? 5.112 -10.210 -13.316 1.00 55.94 100 CYS A N 1
ATOM 806 C CA . CYS A 1 100 ? 4.003 -10.598 -14.165 1.00 55.94 100 CYS A CA 1
ATOM 807 C C . CYS A 1 100 ? 4.380 -10.474 -15.6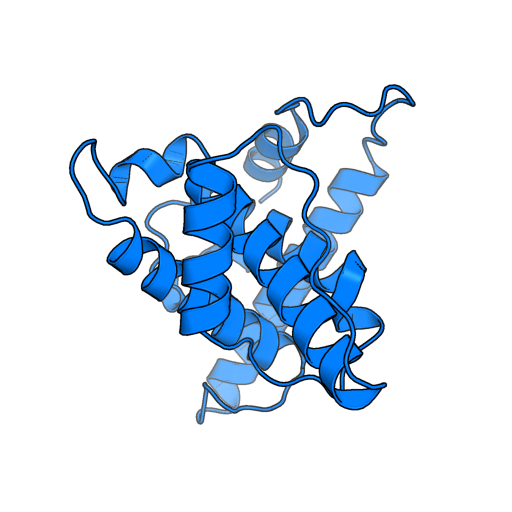59 1.00 55.94 100 CYS A C 1
ATOM 809 O O . CYS A 1 100 ? 3.934 -9.549 -16.331 1.00 55.94 100 CYS A O 1
ATOM 811 N N . PRO A 1 101 ? 5.187 -11.400 -16.208 1.00 56.53 101 PRO A N 1
ATOM 812 C CA . PRO A 1 101 ? 5.482 -11.397 -17.635 1.00 56.53 101 PRO A CA 1
ATOM 813 C C . PRO A 1 101 ? 4.215 -11.736 -18.430 1.00 56.53 101 PRO A C 1
ATOM 815 O O . PRO A 1 101 ? 3.736 -12.858 -18.301 1.00 56.53 101 PRO A O 1
ATOM 818 N N . GLY A 1 102 ? 3.712 -10.781 -19.224 1.00 53.50 102 GLY A N 1
ATOM 819 C CA . GLY A 1 102 ? 2.807 -10.885 -20.394 1.00 53.50 102 GLY A CA 1
ATOM 820 C C . GLY A 1 102 ? 1.486 -11.671 -20.291 1.00 53.50 102 GLY A C 1
ATOM 821 O O . GLY A 1 102 ? 0.446 -11.159 -20.687 1.00 53.50 102 GLY A O 1
ATOM 822 N N . ASP A 1 103 ? 1.523 -12.889 -19.751 1.00 53.81 103 ASP A N 1
ATOM 823 C CA . ASP A 1 103 ? 0.482 -13.927 -19.801 1.00 53.81 103 ASP A CA 1
ATOM 824 C C . ASP A 1 103 ? 0.065 -14.442 -18.402 1.00 53.81 103 ASP A C 1
ATOM 826 O O . ASP A 1 103 ? -0.629 -15.449 -18.248 1.00 53.81 103 ASP A O 1
ATOM 830 N N . CYS A 1 104 ? 0.517 -13.783 -17.341 1.00 61.22 104 CYS A N 1
ATOM 831 C CA . CYS A 1 104 ? 0.175 -14.096 -15.954 1.00 61.22 104 CYS A CA 1
ATOM 832 C C . CYS A 1 104 ? -1.216 -13.560 -15.573 1.00 61.22 104 CYS A C 1
ATOM 834 O O . CYS A 1 104 ? -1.578 -12.422 -15.863 1.00 61.22 104 CYS A O 1
ATOM 836 N N . SER A 1 105 ? -1.983 -14.346 -14.810 1.00 68.62 105 SER A N 1
ATOM 837 C CA . SER A 1 105 ? -3.137 -13.798 -14.093 1.00 68.62 105 SER A CA 1
ATOM 838 C C . SER A 1 105 ? -2.648 -12.748 -13.083 1.00 68.62 105 SER A C 1
ATOM 840 O O . SER A 1 105 ? -1.803 -13.082 -12.240 1.00 68.62 105 SER A O 1
ATOM 842 N N . PRO A 1 106 ? -3.195 -11.517 -13.084 1.00 70.25 106 PRO A N 1
ATOM 843 C CA . PRO A 1 106 ? -2.786 -10.474 -12.144 1.00 70.25 106 PRO A CA 1
ATOM 844 C C . PRO A 1 106 ? -3.133 -10.830 -10.690 1.00 70.25 106 PRO A C 1
ATOM 846 O O . PRO A 1 106 ? -2.629 -10.203 -9.765 1.00 70.25 106 PRO A O 1
ATOM 849 N N . ALA A 1 107 ? -3.931 -11.877 -10.452 1.00 75.62 107 ALA A N 1
ATOM 850 C CA . ALA A 1 107 ? -4.317 -12.329 -9.117 1.00 75.62 107 ALA A CA 1
ATOM 851 C C . ALA A 1 107 ? -3.114 -12.614 -8.199 1.00 75.62 107 ALA A C 1
ATOM 853 O O . ALA A 1 107 ? -3.120 -12.240 -7.027 1.00 75.62 107 ALA A O 1
ATOM 854 N N . ARG A 1 108 ? -2.063 -13.257 -8.726 1.00 79.31 108 ARG A N 1
ATOM 855 C CA . ARG A 1 108 ? -0.882 -13.630 -7.934 1.00 79.31 108 ARG A CA 1
ATOM 856 C C . ARG A 1 108 ? -0.046 -12.419 -7.491 1.00 79.31 108 ARG A C 1
ATOM 858 O O . ARG A 1 108 ? 0.203 -12.318 -6.292 1.00 79.31 108 ARG A O 1
ATOM 865 N N . PRO A 1 109 ? 0.381 -11.502 -8.382 1.00 84.38 109 PRO A N 1
ATOM 866 C CA . PRO A 1 109 ? 1.101 -10.307 -7.947 1.00 84.38 109 PRO A CA 1
ATOM 867 C C . PRO A 1 109 ? 0.232 -9.387 -7.081 1.00 84.38 109 PRO A C 1
ATOM 869 O O . PRO A 1 109 ? 0.746 -8.846 -6.107 1.00 84.38 109 PRO A O 1
ATOM 872 N N . ILE A 1 110 ? -1.078 -9.275 -7.345 1.00 86.81 110 ILE A N 1
ATOM 873 C CA . ILE A 1 110 ? -1.999 -8.511 -6.482 1.00 86.81 110 ILE A CA 1
ATOM 874 C C . ILE A 1 110 ? -1.967 -9.041 -5.046 1.00 86.81 110 ILE A C 1
ATOM 876 O O . ILE A 1 110 ? -1.864 -8.248 -4.116 1.00 86.81 110 ILE A O 1
ATOM 880 N N . HIS A 1 111 ? -2.000 -10.363 -4.854 1.00 87.62 111 HIS A N 1
ATOM 881 C CA . HIS A 1 111 ? -1.932 -10.962 -3.521 1.00 87.62 111 HIS A CA 1
ATOM 882 C C . HIS A 1 111 ? -0.635 -10.601 -2.785 1.00 87.62 111 HIS A C 1
ATOM 884 O O . HIS A 1 111 ? -0.675 -10.195 -1.629 1.00 87.62 111 HIS A O 1
ATOM 890 N N . THR A 1 112 ? 0.515 -10.698 -3.455 1.00 88.62 112 THR A N 1
ATOM 891 C CA . THR A 1 112 ? 1.808 -10.345 -2.850 1.00 88.62 112 THR A CA 1
ATOM 892 C C . THR A 1 112 ? 1.899 -8.856 -2.508 1.00 88.62 112 THR A C 1
ATOM 894 O O . THR A 1 112 ? 2.345 -8.502 -1.420 1.00 88.62 112 THR A O 1
ATOM 897 N N . ILE A 1 113 ? 1.439 -7.973 -3.397 1.00 90.88 113 ILE A N 1
ATOM 898 C CA . ILE A 1 113 ? 1.462 -6.525 -3.150 1.00 90.88 113 ILE A CA 1
ATOM 899 C C . ILE A 1 113 ? 0.494 -6.151 -2.018 1.00 90.88 113 ILE A C 1
ATOM 901 O O . ILE A 1 113 ? 0.814 -5.307 -1.182 1.00 90.88 113 ILE A O 1
ATOM 905 N N . HIS A 1 114 ? -0.668 -6.804 -1.950 1.00 89.94 114 HIS A N 1
ATOM 906 C CA . HIS A 1 114 ? -1.616 -6.649 -0.846 1.00 89.94 114 HIS A CA 1
ATOM 907 C C . HIS A 1 114 ? -1.000 -7.060 0.495 1.00 89.94 114 HIS A C 1
ATOM 909 O O . HIS A 1 114 ? -1.098 -6.303 1.454 1.00 89.94 114 HIS A O 1
ATOM 915 N N . GLN A 1 115 ? -0.275 -8.180 0.550 1.00 89.38 115 GLN A N 1
ATOM 916 C CA . GLN A 1 115 ? 0.457 -8.581 1.756 1.00 89.38 115 GLN A CA 1
ATOM 917 C C . GLN A 1 115 ? 1.475 -7.521 2.194 1.00 89.38 115 GLN A C 1
ATOM 919 O O . GLN A 1 115 ? 1.581 -7.236 3.386 1.00 89.38 115 GLN A O 1
ATOM 924 N N . TRP A 1 116 ? 2.204 -6.904 1.253 1.00 92.06 116 TRP A N 1
ATOM 925 C CA . TRP A 1 116 ? 3.099 -5.787 1.575 1.00 92.06 116 TRP A CA 1
ATOM 926 C C . TRP A 1 116 ? 2.342 -4.620 2.199 1.00 92.06 116 TRP A C 1
ATOM 928 O O . TRP A 1 116 ? 2.781 -4.098 3.222 1.00 92.06 116 TRP A O 1
ATOM 938 N N . LEU A 1 117 ? 1.200 -4.242 1.619 1.00 92.75 117 LEU A N 1
ATOM 939 C CA . LEU A 1 117 ? 0.357 -3.172 2.144 1.00 92.75 117 LEU A CA 1
ATOM 940 C C . LEU A 1 117 ? -0.115 -3.470 3.572 1.00 92.75 117 LEU A C 1
ATOM 942 O O . LEU A 1 117 ? 0.038 -2.613 4.437 1.00 92.75 117 LEU A O 1
ATOM 946 N N . CYS A 1 118 ? -0.626 -4.676 3.832 1.00 90.50 118 CYS A N 1
ATOM 947 C CA . CYS A 1 118 ? -1.110 -5.078 5.156 1.00 90.50 118 CYS A CA 1
ATOM 948 C C . CYS A 1 118 ? 0.002 -5.076 6.209 1.00 90.50 118 CYS A C 1
ATOM 950 O O . CYS A 1 118 ? -0.166 -4.531 7.303 1.00 90.50 118 CYS A O 1
ATOM 952 N N . MET A 1 119 ? 1.176 -5.623 5.872 1.00 90.75 119 MET A N 1
ATOM 953 C CA . MET A 1 119 ? 2.327 -5.610 6.776 1.00 90.75 119 MET A CA 1
ATOM 954 C C . MET A 1 119 ? 2.778 -4.180 7.086 1.00 90.75 119 MET A C 1
ATOM 956 O O . MET A 1 119 ? 2.962 -3.833 8.250 1.00 90.75 119 MET A O 1
ATOM 960 N N . LEU A 1 120 ? 2.922 -3.334 6.063 1.00 93.00 120 LEU A N 1
ATOM 961 C CA . LEU A 1 120 ? 3.336 -1.940 6.231 1.00 93.00 120 LEU A CA 1
ATOM 962 C C . LEU A 1 120 ? 2.310 -1.131 7.034 1.00 93.00 120 LEU A C 1
ATOM 964 O O . LEU A 1 120 ? 2.692 -0.402 7.949 1.00 93.00 120 LEU A O 1
ATOM 968 N N . GLN A 1 121 ? 1.015 -1.297 6.750 1.00 92.38 121 GLN A N 1
ATOM 969 C CA . GLN A 1 121 ? -0.071 -0.672 7.504 1.00 92.38 121 GLN A CA 1
ATOM 970 C C . GLN A 1 121 ? -0.038 -1.098 8.974 1.00 92.38 121 GLN A C 1
ATOM 972 O O . GLN A 1 121 ? -0.130 -0.257 9.864 1.00 92.38 121 GLN A O 1
ATOM 977 N N . SER A 1 122 ? 0.161 -2.383 9.245 1.00 89.44 122 SER A N 1
ATOM 978 C CA . SER A 1 122 ? 0.199 -2.907 10.609 1.00 89.44 122 SER A CA 1
ATOM 979 C C . SER A 1 122 ? 1.428 -2.453 11.395 1.00 89.44 122 SER A C 1
ATOM 981 O O . SER A 1 122 ? 1.326 -2.124 12.581 1.00 89.44 122 SER A O 1
ATOM 983 N N . VAL A 1 123 ? 2.585 -2.352 10.733 1.00 90.75 123 VAL A N 1
ATOM 984 C CA . VAL A 1 123 ? 3.797 -1.750 11.309 1.00 90.75 123 VAL A CA 1
ATOM 985 C C . VAL A 1 123 ? 3.573 -0.266 11.614 1.00 90.75 123 VAL A C 1
ATOM 987 O O . VAL A 1 123 ? 3.922 0.187 12.704 1.00 90.75 123 VAL A O 1
ATOM 990 N N . TRP A 1 124 ? 2.953 0.478 10.693 1.00 91.75 124 TRP A N 1
ATOM 991 C CA . TRP A 1 124 ? 2.638 1.899 10.862 1.00 91.75 124 TRP A CA 1
ATOM 992 C C . TRP A 1 124 ? 1.653 2.159 12.011 1.00 91.75 124 TRP A C 1
ATOM 994 O O . TRP A 1 124 ? 1.884 3.035 12.843 1.00 91.75 124 TRP A O 1
ATOM 1004 N N . LEU A 1 125 ? 0.570 1.381 12.084 1.00 89.81 125 LEU A N 1
ATOM 1005 C CA . LEU A 1 125 ? -0.457 1.503 13.122 1.00 89.81 125 LEU A CA 1
ATOM 1006 C C . LEU A 1 125 ? -0.004 0.942 14.478 1.00 89.81 125 LEU A C 1
ATOM 1008 O O . LEU A 1 125 ? -0.623 1.233 15.499 1.00 89.81 125 LEU A O 1
ATOM 1012 N N . GLY A 1 126 ? 1.062 0.137 14.506 1.00 85.94 126 GLY A N 1
ATOM 1013 C CA . GLY A 1 126 ? 1.558 -0.499 15.725 1.00 85.94 126 GLY A CA 1
ATOM 1014 C C . GLY A 1 126 ? 0.613 -1.564 16.291 1.00 85.94 126 GLY A C 1
ATOM 1015 O O . GLY A 1 126 ? 0.689 -1.865 17.478 1.00 85.94 126 GLY A O 1
ATOM 1016 N N . ASN A 1 127 ? -0.274 -2.133 15.469 1.00 77.69 127 ASN A N 1
ATOM 1017 C CA . ASN A 1 127 ? -1.319 -3.065 15.914 1.00 77.69 127 ASN A CA 1
ATOM 1018 C C . ASN A 1 127 ? -0.843 -4.531 16.033 1.00 77.69 127 ASN A C 1
ATOM 1020 O O . ASN A 1 127 ? -1.590 -5.369 16.527 1.00 77.69 127 ASN A O 1
ATOM 1024 N N . GLY A 1 128 ? 0.388 -4.846 15.605 1.00 64.81 128 GLY A N 1
ATOM 1025 C CA . GLY A 1 128 ? 1.038 -6.149 15.813 1.00 64.81 128 GLY A CA 1
ATOM 1026 C C . GLY A 1 128 ? 0.413 -7.331 15.063 1.00 64.81 128 GLY A C 1
ATOM 1027 O O . GLY A 1 128 ? 0.885 -8.447 15.221 1.00 64.81 128 GLY A O 1
ATOM 1028 N N . VAL A 1 129 ? -0.600 -7.110 14.216 1.00 69.12 129 VAL A N 1
ATOM 1029 C CA . VAL A 1 129 ? -1.425 -8.184 13.618 1.00 69.12 129 VAL A CA 1
ATOM 1030 C C . VAL A 1 129 ? -0.612 -9.168 12.763 1.00 69.12 129 VAL A C 1
ATOM 1032 O O . VAL A 1 129 ? -0.994 -10.326 12.624 1.00 69.12 129 VAL A O 1
ATOM 1035 N N . TRP A 1 130 ? 0.523 -8.728 12.215 1.00 71.19 130 TRP A N 1
ATOM 1036 C CA . TRP A 1 130 ? 1.369 -9.531 11.324 1.00 71.19 130 TRP A CA 1
ATOM 1037 C C . TRP A 1 130 ? 2.730 -9.909 11.919 1.00 71.19 130 TRP A C 1
ATOM 1039 O O . TRP A 1 130 ? 3.480 -10.650 11.285 1.00 71.19 130 TRP A O 1
ATOM 1049 N N . VAL A 1 131 ? 3.088 -9.378 13.094 1.00 74.25 131 VAL A N 1
ATOM 1050 C CA . VAL A 1 131 ? 4.422 -9.549 13.686 1.00 74.25 131 VAL A CA 1
ATOM 1051 C C . VAL A 1 131 ? 4.291 -9.753 15.194 1.00 74.25 131 VAL A C 1
ATOM 1053 O O . VAL A 1 131 ? 4.189 -8.788 15.945 1.00 74.25 131 VAL A O 1
ATOM 1056 N N . ASP A 1 132 ? 4.350 -11.014 15.626 1.00 77.31 132 ASP A N 1
ATOM 1057 C CA . ASP A 1 132 ? 4.261 -11.398 17.045 1.00 77.31 132 ASP A CA 1
ATOM 1058 C C . ASP A 1 132 ? 5.549 -11.097 17.841 1.00 77.31 132 ASP A C 1
ATOM 1060 O O . ASP A 1 132 ? 5.539 -11.022 19.071 1.00 77.31 132 ASP A O 1
ATOM 1064 N N . ASP A 1 133 ? 6.682 -10.920 17.155 1.00 85.88 133 ASP A N 1
ATOM 1065 C CA . ASP A 1 133 ? 7.967 -10.575 17.768 1.00 85.88 133 ASP A CA 1
ATOM 1066 C C . ASP A 1 133 ? 8.083 -9.052 17.952 1.00 85.88 133 ASP A C 1
ATOM 1068 O O . ASP A 1 133 ? 8.271 -8.299 16.994 1.00 85.88 133 ASP A O 1
ATOM 1072 N N . GLY A 1 134 ? 8.020 -8.590 19.203 1.00 84.81 134 GLY A N 1
ATOM 1073 C CA . GLY A 1 134 ? 8.088 -7.163 19.533 1.00 84.81 134 GLY A CA 1
ATOM 1074 C C . GLY A 1 134 ? 9.420 -6.482 19.177 1.00 84.81 134 GLY A C 1
ATOM 1075 O O . GLY A 1 134 ? 9.439 -5.282 18.878 1.00 84.81 134 GLY A O 1
ATOM 1076 N N . GLN A 1 135 ? 10.538 -7.217 19.160 1.00 89.00 135 GLN A N 1
ATOM 1077 C CA . GLN A 1 135 ? 11.829 -6.677 18.727 1.00 89.00 135 GLN A CA 1
ATOM 1078 C C . GLN A 1 135 ? 11.836 -6.482 17.209 1.00 89.00 135 GLN A C 1
ATOM 1080 O O . GLN A 1 135 ? 12.253 -5.425 16.727 1.00 89.00 135 GLN A O 1
ATOM 1085 N N . LEU A 1 136 ? 11.333 -7.466 16.460 1.00 88.19 136 LEU A N 1
ATOM 1086 C CA . LEU A 1 136 ? 11.169 -7.363 15.012 1.00 88.19 136 LEU A CA 1
ATOM 1087 C C . LEU A 1 136 ? 10.182 -6.251 14.636 1.00 88.19 136 LEU A C 1
ATOM 1089 O O . LEU A 1 136 ? 10.465 -5.461 13.737 1.00 88.19 136 LEU A O 1
ATOM 1093 N N . GLN A 1 137 ? 9.063 -6.134 15.353 1.00 88.25 137 GLN A N 1
ATOM 1094 C CA . GLN A 1 137 ? 8.083 -5.070 15.145 1.00 88.25 137 GLN A CA 1
ATOM 1095 C C . GLN A 1 137 ? 8.721 -3.688 15.332 1.00 88.25 137 GLN A C 1
ATOM 1097 O O . GLN A 1 137 ? 8.530 -2.800 14.501 1.00 88.25 137 GLN A O 1
ATOM 1102 N N . THR A 1 138 ? 9.520 -3.515 16.389 1.00 90.19 138 THR A N 1
ATOM 1103 C CA . THR A 1 138 ? 10.247 -2.262 16.642 1.00 90.19 138 THR A CA 1
ATOM 1104 C C . THR A 1 138 ? 11.244 -1.975 15.523 1.00 90.19 138 THR A C 1
ATOM 1106 O O . THR A 1 138 ? 11.257 -0.873 14.985 1.00 90.19 138 THR A O 1
ATOM 1109 N N . GLN A 1 139 ? 12.020 -2.978 15.104 1.00 92.38 139 GLN A N 1
ATOM 1110 C CA . GLN A 1 139 ? 12.983 -2.833 14.015 1.00 92.38 139 GLN A CA 1
ATOM 1111 C C . GLN A 1 139 ? 12.313 -2.419 12.695 1.00 92.38 139 GLN A C 1
ATOM 1113 O O . GLN A 1 139 ? 12.812 -1.529 12.006 1.00 92.38 139 GLN A O 1
ATOM 1118 N N . LEU A 1 140 ? 11.194 -3.054 12.336 1.00 92.50 140 LEU A N 1
ATOM 1119 C CA . LEU A 1 140 ? 10.428 -2.723 11.133 1.00 92.50 140 LEU A CA 1
ATOM 1120 C C . LEU A 1 140 ? 9.830 -1.321 11.216 1.00 92.50 140 LEU A C 1
ATOM 1122 O O . LEU A 1 140 ? 9.867 -0.587 10.230 1.00 92.50 140 LEU A O 1
ATOM 1126 N N . ARG A 1 141 ? 9.314 -0.933 12.386 1.00 92.88 141 ARG A N 1
ATOM 1127 C CA . ARG A 1 141 ? 8.757 0.403 12.603 1.00 92.88 141 ARG A CA 1
ATOM 1128 C C . ARG A 1 141 ? 9.828 1.475 12.473 1.00 92.88 141 ARG A C 1
ATOM 1130 O O . ARG A 1 141 ? 9.620 2.439 11.747 1.00 92.88 141 ARG A O 1
ATOM 1137 N N . ASP A 1 142 ? 10.969 1.301 13.128 1.00 94.38 142 ASP A N 1
ATOM 1138 C CA . ASP A 1 142 ? 12.060 2.274 13.077 1.00 94.38 142 ASP A CA 1
ATOM 1139 C C . ASP A 1 142 ? 12.598 2.414 11.644 1.00 94.38 142 ASP A C 1
ATOM 1141 O O . ASP A 1 142 ? 12.795 3.530 11.164 1.00 94.38 142 ASP A O 1
ATOM 1145 N N . ALA A 1 143 ? 12.731 1.295 10.921 1.00 95.06 143 ALA A N 1
ATOM 1146 C CA . ALA A 1 143 ? 13.099 1.295 9.507 1.00 95.06 143 ALA A CA 1
ATOM 1147 C C . ALA A 1 143 ? 12.062 2.016 8.625 1.00 95.06 143 ALA A C 1
ATOM 1149 O O . ALA A 1 143 ? 12.434 2.797 7.749 1.00 95.06 143 ALA A O 1
ATOM 1150 N N . LEU A 1 144 ? 10.766 1.784 8.859 1.00 95.12 144 LEU A N 1
ATOM 1151 C CA . LEU A 1 144 ? 9.683 2.449 8.134 1.00 95.12 144 LEU A CA 1
ATOM 1152 C C . LEU A 1 144 ? 9.690 3.961 8.378 1.00 95.12 144 LEU A C 1
ATOM 1154 O O . LEU A 1 144 ? 9.650 4.732 7.421 1.00 95.12 144 LEU A O 1
ATOM 1158 N N . MET A 1 145 ? 9.805 4.385 9.638 1.00 94.88 145 MET A N 1
ATOM 1159 C CA . MET A 1 145 ? 9.873 5.801 10.004 1.00 94.88 145 MET A CA 1
ATOM 1160 C C . MET A 1 145 ? 11.093 6.490 9.387 1.00 94.88 145 MET A C 1
ATOM 1162 O O . MET A 1 145 ? 10.967 7.598 8.869 1.00 94.88 145 MET A O 1
ATOM 1166 N N . GLU A 1 146 ? 12.257 5.832 9.393 1.00 95.06 146 GLU A N 1
ATOM 1167 C CA . GLU A 1 146 ? 13.468 6.341 8.744 1.00 95.06 146 GLU A CA 1
ATOM 1168 C C . GLU A 1 146 ? 13.232 6.597 7.247 1.00 95.06 146 GLU A C 1
ATOM 1170 O O . GLU A 1 146 ? 13.563 7.671 6.739 1.00 95.06 146 GLU A O 1
ATOM 1175 N N . VAL A 1 147 ? 12.646 5.630 6.534 1.00 94.50 147 VAL A N 1
ATOM 1176 C CA . VAL A 1 147 ? 12.395 5.755 5.092 1.00 94.50 147 VAL A CA 1
ATOM 1177 C C . VAL A 1 147 ? 11.348 6.828 4.798 1.00 94.50 147 VAL A C 1
ATOM 1179 O O . VAL A 1 147 ? 11.559 7.647 3.904 1.00 94.50 147 VAL A O 1
ATOM 1182 N N . MET A 1 148 ? 10.250 6.871 5.555 1.00 94.25 148 MET A N 1
ATOM 1183 C CA . MET A 1 148 ? 9.203 7.882 5.381 1.00 94.25 148 MET A CA 1
ATOM 1184 C C . MET A 1 148 ? 9.733 9.300 5.592 1.00 94.25 148 MET A C 1
ATOM 1186 O O . MET A 1 148 ? 9.458 10.183 4.781 1.00 94.25 148 MET A O 1
ATOM 1190 N N . TRP A 1 149 ? 10.555 9.496 6.624 1.00 93.62 149 TRP A N 1
ATOM 1191 C CA . TRP A 1 149 ? 11.227 10.767 6.876 1.00 93.62 149 TRP A CA 1
ATOM 1192 C C . TRP A 1 149 ? 12.133 11.185 5.710 1.00 93.62 149 TRP A C 1
ATOM 1194 O O . TRP A 1 149 ? 12.109 12.334 5.271 1.00 93.62 149 TRP A O 1
ATOM 1204 N N . LYS A 1 150 ? 12.912 10.249 5.153 1.00 92.62 150 LYS A N 1
ATOM 1205 C CA . LYS A 1 150 ? 13.764 10.530 3.988 1.00 92.62 150 LYS A CA 1
ATOM 1206 C C . LYS A 1 150 ? 12.946 10.917 2.754 1.00 92.62 150 LYS A C 1
ATOM 1208 O O . LYS A 1 150 ? 13.307 11.880 2.083 1.00 92.62 150 LYS A O 1
ATOM 1213 N N . ILE A 1 151 ? 11.840 10.221 2.478 1.00 91.81 151 ILE A N 1
ATOM 1214 C CA . ILE A 1 151 ? 10.931 10.555 1.367 1.00 91.81 151 ILE A CA 1
ATOM 1215 C C . ILE A 1 151 ? 10.377 11.975 1.533 1.00 91.81 151 ILE A C 1
ATOM 1217 O O . ILE A 1 151 ? 10.386 12.754 0.576 1.00 91.81 151 ILE A O 1
ATOM 1221 N N . GLU A 1 152 ? 9.931 12.325 2.741 1.00 91.44 152 GLU A N 1
ATOM 1222 C CA . GLU A 1 152 ? 9.419 13.659 3.060 1.00 91.44 152 GLU A CA 1
ATOM 1223 C C . GLU A 1 152 ? 10.471 14.747 2.798 1.00 91.44 152 GLU A C 1
ATOM 1225 O O . GLU A 1 152 ? 10.200 15.708 2.073 1.00 91.44 152 GLU A O 1
ATOM 1230 N N . LEU A 1 153 ? 11.700 14.561 3.291 1.00 89.38 153 LEU A N 1
ATOM 1231 C CA . LEU A 1 153 ? 12.814 15.483 3.049 1.00 89.38 153 LEU A CA 1
ATOM 1232 C C . LEU A 1 153 ? 13.138 15.644 1.558 1.00 89.38 153 LEU A C 1
ATOM 1234 O O . LEU A 1 153 ? 13.358 16.765 1.085 1.00 89.38 153 LEU A O 1
ATOM 1238 N N . THR A 1 154 ? 13.163 14.545 0.801 1.00 88.00 154 THR A N 1
ATOM 1239 C CA . THR A 1 154 ? 13.414 14.594 -0.644 1.00 88.00 154 THR A CA 1
ATOM 1240 C C . THR A 1 154 ? 12.320 15.375 -1.372 1.00 88.00 154 THR A C 1
ATOM 1242 O O . THR A 1 154 ? 12.635 16.197 -2.232 1.00 88.00 154 THR A O 1
ATOM 1245 N N . ARG A 1 155 ? 11.045 15.189 -1.009 1.00 83.81 155 ARG A N 1
ATOM 1246 C CA . ARG A 1 155 ? 9.922 15.921 -1.620 1.00 83.81 155 ARG A CA 1
ATOM 1247 C C . ARG A 1 155 ? 9.902 17.400 -1.242 1.00 83.81 155 ARG A C 1
ATOM 1249 O O . ARG A 1 155 ? 9.631 18.234 -2.101 1.00 83.81 155 ARG A O 1
ATOM 1256 N N . ALA A 1 156 ? 10.242 17.737 -0.000 1.00 79.31 156 ALA A N 1
ATOM 1257 C CA . ALA A 1 156 ? 10.368 19.126 0.438 1.00 79.31 156 ALA A CA 1
ATOM 1258 C C . ALA A 1 156 ? 11.493 19.873 -0.303 1.00 79.31 156 ALA A C 1
ATOM 1260 O O . ALA A 1 156 ? 11.388 21.073 -0.547 1.00 79.31 156 ALA A O 1
ATOM 1261 N N . SER A 1 157 ? 12.548 19.157 -0.698 1.00 71.25 157 SER A N 1
ATOM 1262 C CA . SER A 1 157 ? 13.693 19.720 -1.425 1.00 71.25 157 SER A CA 1
ATOM 1263 C C . SER A 1 157 ? 13.431 19.920 -2.926 1.00 71.25 157 SER A C 1
ATOM 1265 O O . SER A 1 157 ? 14.131 20.702 -3.565 1.00 71.25 157 SER A O 1
ATOM 1267 N N . TYR A 1 158 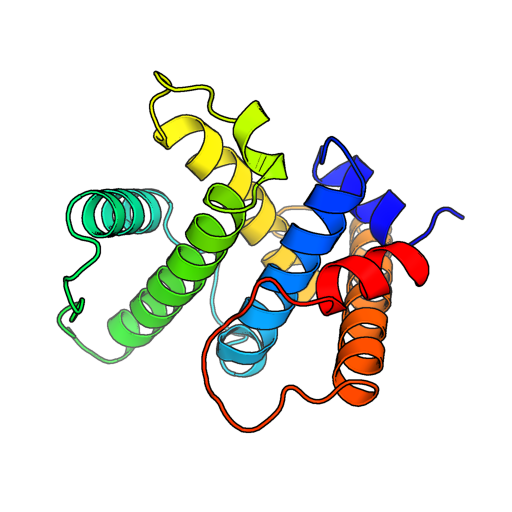? 12.424 19.243 -3.490 1.00 59.69 158 TYR A N 1
ATOM 1268 C CA . TYR A 1 158 ? 12.055 19.310 -4.908 1.00 59.69 158 TYR A CA 1
ATOM 1269 C C . TYR A 1 158 ? 10.525 19.367 -5.077 1.00 59.69 158 TYR A C 1
ATOM 1271 O O . TYR A 1 158 ? 9.916 18.376 -5.494 1.00 59.69 158 TYR A O 1
ATOM 1279 N N . PRO A 1 159 ? 9.874 20.502 -4.760 1.00 54.16 159 PRO A N 1
ATOM 1280 C CA . PRO A 1 159 ? 8.439 20.647 -4.966 1.00 54.16 159 PRO A CA 1
ATOM 1281 C C . PRO A 1 159 ? 8.104 20.519 -6.459 1.00 54.16 159 PRO A C 1
ATOM 1283 O O . PRO A 1 159 ? 8.683 21.204 -7.305 1.00 54.16 159 PRO A O 1
ATOM 1286 N N . VAL A 1 160 ? 7.176 19.618 -6.785 1.00 53.44 160 VAL A N 1
ATOM 1287 C CA . VAL A 1 160 ? 6.655 19.440 -8.148 1.00 53.44 160 VAL A CA 1
ATOM 1288 C C . VAL A 1 160 ? 5.982 20.747 -8.580 1.00 53.44 160 VAL A C 1
ATOM 1290 O O . VAL A 1 160 ? 5.143 21.280 -7.855 1.00 53.44 160 VAL A O 1
ATOM 1293 N N . GLY A 1 161 ? 6.379 21.286 -9.737 1.00 44.06 161 GLY A N 1
ATOM 1294 C CA . GLY A 1 161 ? 5.759 22.475 -10.325 1.00 44.06 161 GLY A CA 1
ATOM 1295 C C . GLY A 1 161 ? 4.271 22.264 -10.633 1.00 44.06 161 GLY A C 1
ATOM 1296 O O . GLY A 1 161 ? 3.819 21.137 -10.803 1.00 44.06 161 GLY A O 1
ATOM 1297 N N . SER A 1 162 ? 3.525 23.365 -10.711 1.00 37.44 162 SER A N 1
ATOM 1298 C CA . SER A 1 162 ? 2.056 23.503 -10.753 1.00 37.44 162 SER A CA 1
ATOM 1299 C C . SER A 1 162 ? 1.285 22.736 -11.841 1.00 37.44 162 SER A C 1
ATOM 1301 O O . SER A 1 162 ? 0.059 22.832 -11.884 1.00 37.44 162 SER A O 1
ATOM 1303 N N . ASP A 1 163 ? 1.953 22.004 -12.725 1.00 38.50 163 ASP A N 1
ATOM 1304 C CA . ASP A 1 163 ? 1.329 21.338 -13.864 1.00 38.50 163 ASP A CA 1
ATOM 1305 C C . ASP A 1 163 ? 1.056 19.879 -13.493 1.00 38.50 163 ASP A C 1
ATOM 1307 O O . ASP A 1 163 ? 1.913 19.009 -13.635 1.00 38.50 163 ASP A O 1
ATOM 1311 N N . GLY A 1 164 ? -0.138 19.638 -12.942 1.00 36.75 164 GLY A N 1
ATOM 1312 C CA . GLY A 1 164 ? -0.612 18.374 -12.368 1.00 36.75 164 GLY A CA 1
ATOM 1313 C C . GLY A 1 164 ? -0.675 17.175 -13.322 1.00 36.75 164 GLY A C 1
ATOM 1314 O O . GLY A 1 164 ? -1.747 16.633 -13.578 1.00 36.75 164 GLY A O 1
ATOM 1315 N N . LEU A 1 165 ? 0.479 16.707 -13.785 1.00 30.50 165 LEU A N 1
ATOM 1316 C CA . LEU A 1 165 ? 0.685 15.392 -14.377 1.00 30.50 165 LEU A CA 1
ATOM 1317 C C . LEU A 1 165 ? 1.764 14.665 -13.564 1.00 30.50 165 LEU A C 1
ATOM 1319 O O . LEU A 1 165 ? 2.846 15.225 -13.361 1.00 30.50 165 LEU A O 1
ATOM 1323 N N . PRO A 1 166 ? 1.531 13.414 -13.125 1.00 33.62 166 PRO A N 1
ATOM 1324 C CA . PRO A 1 166 ? 2.582 12.586 -12.566 1.00 33.62 166 PRO A CA 1
ATOM 1325 C C . PRO A 1 166 ? 3.493 12.157 -13.720 1.00 33.62 166 PRO A C 1
ATOM 1327 O O . PRO A 1 166 ? 3.375 11.071 -14.280 1.00 33.62 166 PRO A O 1
ATOM 1330 N N . SER A 1 167 ? 4.402 13.044 -14.119 1.00 34.19 167 SER A N 1
ATOM 1331 C CA . SER A 1 167 ? 5.610 12.621 -14.811 1.00 34.19 167 SER A CA 1
ATOM 1332 C C . SER A 1 167 ? 6.317 11.644 -13.876 1.00 34.19 167 SER A C 1
ATOM 1334 O O . SER A 1 167 ? 6.516 11.956 -12.698 1.00 34.19 167 SER A O 1
ATOM 1336 N N . LEU A 1 168 ? 6.702 10.474 -14.387 1.00 41.91 168 LEU A N 1
ATOM 1337 C CA . LEU A 1 168 ? 7.740 9.622 -13.803 1.00 41.91 168 LEU A CA 1
ATOM 1338 C C . LEU A 1 168 ? 9.057 10.427 -13.813 1.00 41.91 168 LEU A C 1
ATOM 1340 O O . LEU A 1 168 ? 9.938 10.221 -14.639 1.00 41.91 168 LEU A O 1
ATOM 1344 N N . SER A 1 169 ? 9.121 11.445 -12.959 1.00 38.12 169 SER A N 1
ATOM 1345 C CA . SER A 1 169 ? 10.111 12.517 -12.937 1.00 38.12 169 SER A CA 1
ATOM 1346 C C . SER A 1 169 ? 11.130 12.254 -11.817 1.00 38.12 169 SER A C 1
ATOM 1348 O O . SER A 1 169 ? 10.851 11.467 -10.910 1.00 38.12 169 SER A O 1
ATOM 1350 N N . PRO A 1 170 ? 12.308 12.905 -11.848 1.00 38.75 170 PRO A N 1
ATOM 1351 C CA . PRO A 1 170 ? 13.580 12.486 -11.232 1.00 38.75 170 PRO A CA 1
ATOM 1352 C C . PRO A 1 170 ? 13.606 12.321 -9.701 1.00 38.75 170 PRO A C 1
ATOM 1354 O O . PRO A 1 170 ? 14.655 12.010 -9.146 1.00 38.75 170 PRO A O 1
ATOM 1357 N N . ALA A 1 171 ? 12.476 12.472 -9.011 1.00 39.38 171 ALA A N 1
ATOM 1358 C CA . ALA A 1 171 ? 12.312 12.156 -7.597 1.00 39.38 171 ALA A CA 1
ATOM 1359 C C . ALA A 1 171 ? 12.584 10.670 -7.292 1.00 39.38 171 ALA A C 1
ATOM 1361 O O . ALA A 1 171 ? 13.242 10.375 -6.300 1.00 39.38 171 ALA A O 1
ATOM 1362 N N . LEU A 1 172 ? 12.176 9.736 -8.164 1.00 39.66 172 LEU A N 1
ATOM 1363 C CA . LEU A 1 172 ? 12.532 8.312 -8.021 1.00 39.66 172 LEU A CA 1
ATOM 1364 C C . LEU A 1 172 ? 14.049 8.088 -8.162 1.00 39.66 172 LEU A C 1
ATOM 1366 O O . LEU A 1 172 ? 14.632 7.310 -7.408 1.00 39.66 172 LEU A O 1
ATOM 1370 N N . THR A 1 173 ? 14.705 8.830 -9.058 1.00 39.59 173 THR A N 1
ATOM 1371 C CA . THR A 1 173 ? 16.163 8.783 -9.256 1.00 39.59 173 THR A CA 1
ATOM 1372 C C . THR A 1 173 ? 16.931 9.449 -8.110 1.00 39.59 173 THR A C 1
ATOM 1374 O O . THR A 1 173 ? 18.005 8.995 -7.733 1.00 39.59 173 THR A O 1
ATOM 1377 N N . ALA A 1 174 ? 16.383 10.509 -7.512 1.00 37.25 174 ALA A N 1
ATOM 1378 C CA . ALA A 1 174 ? 16.969 11.182 -6.355 1.00 37.25 174 ALA A CA 1
ATOM 1379 C C . ALA A 1 174 ? 16.821 10.352 -5.068 1.00 37.25 174 ALA A C 1
ATOM 1381 O O . ALA A 1 174 ? 17.746 10.320 -4.257 1.00 37.25 174 ALA A O 1
ATOM 1382 N N . ILE A 1 175 ? 15.707 9.626 -4.912 1.00 47.19 175 ILE A N 1
ATOM 1383 C CA . ILE A 1 175 ? 15.515 8.648 -3.832 1.00 47.19 175 ILE A CA 1
ATOM 1384 C C . ILE A 1 175 ? 16.541 7.507 -3.957 1.00 47.19 175 ILE A C 1
ATOM 1386 O O . ILE A 1 175 ? 17.132 7.127 -2.954 1.00 47.19 175 ILE A O 1
ATOM 1390 N N . GLN A 1 176 ? 16.845 7.030 -5.172 1.00 45.38 176 GLN A N 1
ATOM 1391 C CA . GLN A 1 176 ? 17.919 6.046 -5.412 1.00 45.38 176 GLN A CA 1
ATOM 1392 C C . GLN A 1 176 ? 19.331 6.548 -5.071 1.00 45.38 176 GLN A C 1
ATOM 1394 O O . GLN A 1 176 ? 20.210 5.734 -4.810 1.00 45.38 176 GLN A O 1
ATOM 1399 N N . LEU A 1 177 ? 19.573 7.861 -5.131 1.00 41.03 177 LEU A N 1
ATOM 1400 C CA . LEU A 1 177 ? 20.886 8.463 -4.861 1.00 41.03 177 LEU A CA 1
ATOM 1401 C C . LEU A 1 177 ? 21.056 8.918 -3.401 1.00 41.03 177 LEU A C 1
ATOM 1403 O O . LEU A 1 177 ? 22.167 9.263 -3.005 1.00 41.03 177 LEU A O 1
ATOM 1407 N N . SER A 1 178 ? 19.971 8.933 -2.618 1.00 41.84 178 SER A N 1
ATOM 1408 C CA . SER A 1 178 ? 19.944 9.429 -1.230 1.00 41.84 178 SER A CA 1
ATOM 1409 C C . SER A 1 178 ? 19.593 8.349 -0.190 1.00 41.84 178 SER A C 1
ATOM 1411 O O . SER A 1 178 ? 19.640 8.632 1.012 1.00 41.84 178 SER A O 1
ATOM 1413 N N . LEU A 1 179 ? 19.219 7.142 -0.637 1.00 44.09 179 LEU A N 1
ATOM 1414 C CA . LEU A 1 179 ? 18.992 5.933 0.171 1.00 44.09 179 LEU A CA 1
ATOM 1415 C C . LEU A 1 179 ? 20.166 4.963 0.040 1.00 44.09 179 LEU A C 1
ATOM 1417 O O . LEU A 1 179 ? 20.464 4.325 1.074 1.00 44.09 179 LEU A O 1
#

Foldseek 3Di:
DDALLVLLCVVLVPPDSLLSLQLLLLLLVLCVVACVVPLVDAAADLVLLLVVLVVCVVPVPDDDDDDDDDDVVVSNVVRSVSLSVSLNSSCPPPVVCVVPPDPDDVSVSSVSSSVSSNVLSCLCSVVCPPPPDPVSSVSNNVSSVSSSVVLVVLCVVPPDDPPPDPDPDCSSVVSVVRD

Radius of gyration: 16.4 Å; chains: 1; bounding box: 47×38×40 Å

Secondary structure (DSSP, 8-state):
---HHHHHHHHHT-SSHHHHHHHHHHHHHHIIIIITT-TT-----HHHHHHHHHHHHH-TT----PPP-HHHHHHHHHHHHHHHHHHHHHHHSTTGGGGS-SS--THHHHHHHHHHHHHHHHHHHT--TT---HHHHHHHHHHHHHHHHHHHHHHHHSPPPSS------THHHHHHHH-

Sequence (179 aa):
MGSGIDVLSRYLGLPNTNLASAVMTYFYDYVNNFLQHNRDVLDPHLPHIQLRILLAAEHPSAGWRWTQQGPEAKQTWDQDEHATVFVQAVLQHPVADRYCPGDCSPARPIHTIHQWLCMLQSVWLGNGVWVDDGQLQTQLRDALMEVMWKIELTRASYPVGSDGLPSLSPALTAIQLSL